Protein AF-A0A258Z1S8-F1 (afdb_monomer_lite)

Secondary structure (DSSP, 8-state):
-HHHHT--HHHHHHHHHHHHHHHHTT--TTTSSSHHHHHHHHHHHHTT--S-HHHHH--

Foldseek 3Di:
DCVVVVHDPVLVVVLVVLLVVCVVVVDDCVPDPCPSVVVSVVVCVVVVGPDHPVVVPDD

pLDDT: mean 85.2, std 13.17, range [41.38, 96.62]

Structure (mmCIF, N/CA/C/O backbone):
data_AF-A0A258Z1S8-F1
#
_entry.id   AF-A0A258Z1S8-F1
#
loop_
_atom_site.group_PDB
_atom_site.id
_atom_site.type_symbol
_atom_site.label_atom_id
_atom_site.label_alt_id
_atom_site.label_comp_id
_atom_site.label_asym_id
_atom_site.label_entity_id
_atom_site.label_seq_id
_atom_site.pdbx_PDB_ins_code
_atom_site.Cartn_x
_atom_site.Cartn_y
_atom_site.Cartn_z
_atom_site.occupancy
_atom_site.B_iso_or_equiv
_atom_site.auth_seq_i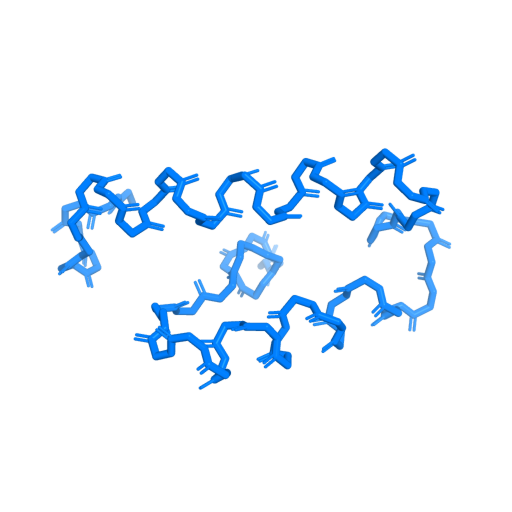d
_atom_site.auth_comp_id
_atom_site.auth_asym_id
_atom_site.auth_atom_id
_atom_site.pdbx_PDB_model_num
ATOM 1 N N . MET A 1 1 ? 3.274 -1.960 14.391 1.00 50.38 1 MET A N 1
ATOM 2 C CA . MET A 1 1 ? 2.013 -2.739 14.263 1.00 50.38 1 MET A CA 1
ATOM 3 C C . MET A 1 1 ? 0.807 -1.811 14.378 1.00 50.38 1 MET A C 1
ATOM 5 O O . MET A 1 1 ? 0.946 -0.787 15.029 1.00 50.38 1 MET A O 1
ATOM 9 N N . ALA A 1 2 ? -0.343 -2.150 13.782 1.00 56.56 2 ALA A N 1
ATOM 10 C CA . ALA A 1 2 ? -1.562 -1.322 13.680 1.00 56.56 2 ALA A CA 1
ATOM 11 C C . ALA A 1 2 ? -1.915 -0.483 14.933 1.00 56.56 2 ALA A C 1
ATOM 13 O O . ALA A 1 2 ? -2.068 0.733 14.844 1.00 56.56 2 ALA A O 1
ATOM 14 N N . ASN A 1 3 ? -1.904 -1.099 16.124 1.00 51.38 3 ASN A N 1
ATOM 15 C CA . ASN A 1 3 ? -2.178 -0.418 17.402 1.00 51.38 3 ASN A CA 1
ATOM 16 C C . ASN A 1 3 ? -1.155 0.663 17.793 1.00 51.38 3 ASN A C 1
ATOM 18 O O . ASN A 1 3 ? -1.476 1.551 18.574 1.00 51.38 3 ASN A O 1
ATOM 22 N N . GLN A 1 4 ? 0.075 0.602 17.281 1.00 58.66 4 GLN A N 1
ATOM 23 C CA . GLN A 1 4 ? 1.114 1.609 17.539 1.00 58.66 4 GLN A CA 1
ATOM 24 C C . GLN A 1 4 ? 0.969 2.841 16.638 1.00 58.66 4 GLN A C 1
ATOM 26 O O . GLN A 1 4 ? 1.609 3.853 16.899 1.00 58.66 4 GLN A O 1
ATOM 31 N N . LEU A 1 5 ? 0.153 2.751 15.584 1.00 63.44 5 LEU A N 1
ATOM 32 C CA . LEU A 1 5 ? -0.069 3.826 14.615 1.00 63.44 5 LEU A CA 1
ATOM 33 C C . LEU A 1 5 ? -1.493 4.404 14.686 1.00 63.44 5 LEU A C 1
ATOM 35 O O . LEU A 1 5 ? -1.798 5.358 13.982 1.00 63.44 5 LEU A O 1
ATOM 39 N N . GLY A 1 6 ? -2.346 3.872 15.571 1.00 70.31 6 GLY A N 1
ATOM 40 C CA . GLY A 1 6 ? -3.718 4.351 15.767 1.00 70.31 6 GLY A CA 1
ATOM 41 C C . GLY A 1 6 ? -4.679 3.973 14.638 1.00 70.31 6 GLY A C 1
ATOM 42 O O . GLY A 1 6 ? -5.732 4.588 14.515 1.00 70.31 6 GLY A O 1
ATOM 43 N N . HIS A 1 7 ? -4.319 2.990 13.810 1.00 80.31 7 HIS A N 1
ATOM 44 C CA . HIS A 1 7 ? -5.153 2.539 12.698 1.00 80.31 7 HIS A CA 1
ATOM 45 C C . HIS A 1 7 ? -6.209 1.553 13.188 1.00 80.31 7 HIS A C 1
ATOM 47 O O . HIS A 1 7 ? -5.946 0.734 14.077 1.00 80.31 7 HIS A O 1
ATOM 53 N N . THR A 1 8 ? -7.393 1.597 12.583 1.00 85.88 8 THR A N 1
ATOM 54 C CA . THR A 1 8 ? -8.403 0.564 12.812 1.00 85.88 8 THR A CA 1
ATOM 55 C C . THR A 1 8 ? -8.009 -0.730 12.091 1.00 85.88 8 THR A C 1
ATOM 57 O O . THR A 1 8 ? -7.182 -0.731 11.178 1.00 85.88 8 THR A O 1
ATOM 60 N N . GLN A 1 9 ? -8.591 -1.862 12.496 1.00 85.62 9 GLN A N 1
ATOM 61 C CA . GLN A 1 9 ? -8.391 -3.120 11.762 1.00 85.62 9 GLN A CA 1
ATOM 62 C C . GLN A 1 9 ? -8.917 -3.023 10.325 1.00 85.62 9 GLN A C 1
ATOM 64 O O . GLN A 1 9 ? -8.306 -3.587 9.420 1.00 85.62 9 GLN A O 1
ATOM 69 N N . ASP A 1 10 ? -9.999 -2.272 10.121 1.00 87.81 10 ASP A N 1
ATOM 70 C CA . ASP A 1 10 ? -10.583 -2.046 8.801 1.00 87.81 10 ASP A CA 1
ATOM 71 C C . ASP A 1 10 ? -9.637 -1.242 7.901 1.00 87.81 10 ASP A C 1
ATOM 73 O O . ASP A 1 10 ? -9.500 -1.568 6.724 1.00 87.81 10 ASP A O 1
ATOM 77 N N . ASP A 1 11 ? -8.917 -0.260 8.454 1.00 88.88 11 ASP A N 1
ATOM 78 C CA . ASP A 1 11 ? -7.904 0.493 7.706 1.00 88.88 11 ASP A CA 1
ATOM 79 C C . ASP A 1 11 ? -6.762 -0.414 7.235 1.00 88.88 11 ASP A C 1
ATOM 81 O O . ASP A 1 11 ? -6.349 -0.355 6.079 1.00 88.88 11 ASP A O 1
ATOM 85 N N . GLU A 1 12 ? -6.254 -1.282 8.112 1.00 88.56 12 GLU A N 1
ATOM 86 C CA . GLU A 1 12 ? -5.179 -2.216 7.755 1.00 88.56 12 GLU A CA 1
ATOM 87 C C . GLU A 1 12 ? -5.653 -3.261 6.739 1.00 88.56 12 GLU A C 1
ATOM 89 O O . GLU A 1 12 ? -4.908 -3.614 5.824 1.00 88.56 12 GLU A O 1
ATOM 94 N N . LEU A 1 13 ? -6.901 -3.723 6.852 1.00 90.75 13 LEU A N 1
ATOM 95 C CA . LEU A 1 13 ? -7.497 -4.623 5.870 1.00 90.75 13 LEU A CA 1
ATOM 96 C C . LEU A 1 13 ? -7.668 -3.931 4.513 1.00 90.75 13 LEU A C 1
ATOM 98 O O . LEU A 1 13 ? -7.357 -4.532 3.487 1.00 90.75 13 LEU A O 1
ATOM 102 N N . ALA A 1 14 ? -8.114 -2.673 4.490 1.00 91.56 14 ALA A N 1
ATOM 103 C CA . ALA A 1 14 ? -8.239 -1.889 3.266 1.00 91.56 14 ALA A CA 1
ATOM 104 C C . ALA A 1 14 ? -6.873 -1.649 2.604 1.00 91.56 14 ALA A C 1
ATOM 106 O O . ALA A 1 14 ? -6.746 -1.797 1.388 1.00 91.56 14 ALA A O 1
ATOM 107 N N . LEU A 1 15 ? -5.843 -1.342 3.399 1.00 91.62 15 LEU A N 1
ATOM 108 C CA . LEU A 1 15 ? -4.467 -1.206 2.924 1.00 91.62 15 LEU A CA 1
ATOM 109 C C . LEU A 1 15 ? -3.940 -2.513 2.317 1.00 91.62 15 LEU A C 1
ATOM 111 O O . LEU A 1 15 ? -3.426 -2.497 1.201 1.00 91.62 15 LEU A O 1
ATOM 115 N N . LEU A 1 16 ? -4.112 -3.646 3.006 1.00 92.75 16 LEU A N 1
ATOM 116 C CA . LEU A 1 16 ? -3.725 -4.968 2.497 1.00 92.75 16 LEU A CA 1
ATOM 117 C C . LEU A 1 16 ? -4.499 -5.349 1.233 1.00 92.75 16 LEU A C 1
ATOM 119 O O . LEU A 1 16 ? -3.930 -5.929 0.309 1.00 92.75 16 LEU A O 1
ATOM 123 N N . PHE A 1 17 ? -5.786 -5.012 1.180 1.00 93.88 17 PHE A N 1
ATOM 124 C CA . PHE A 1 17 ? -6.627 -5.265 0.018 1.00 93.88 17 PHE A CA 1
ATOM 125 C C . PHE A 1 17 ? -6.150 -4.474 -1.202 1.00 93.88 17 PHE A C 1
ATOM 127 O O . PHE A 1 17 ? -5.965 -5.058 -2.268 1.00 93.88 17 PHE A O 1
ATOM 134 N N . ILE A 1 18 ? -5.906 -3.168 -1.048 1.00 93.38 18 ILE A N 1
ATOM 135 C CA . ILE A 1 18 ? -5.361 -2.321 -2.117 1.00 93.38 18 ILE A CA 1
ATOM 136 C C . ILE A 1 18 ? -4.009 -2.866 -2.577 1.00 93.38 18 ILE A C 1
ATOM 138 O O . ILE A 1 18 ? -3.818 -3.076 -3.770 1.00 93.38 18 ILE A O 1
ATOM 142 N N . HIS A 1 19 ? -3.110 -3.155 -1.640 1.00 93.81 19 HIS A N 1
ATOM 143 C CA . HIS A 1 19 ? -1.779 -3.680 -1.921 1.00 93.81 19 HIS A CA 1
ATOM 144 C C . HIS A 1 19 ? -1.825 -4.984 -2.733 1.00 93.81 19 HIS A C 1
ATOM 146 O O . HIS A 1 19 ? -1.250 -5.077 -3.818 1.00 93.81 19 HIS A O 1
ATOM 152 N N . GLY A 1 20 ? -2.594 -5.971 -2.264 1.00 93.94 20 GLY A N 1
ATOM 153 C CA . GLY A 1 20 ? -2.782 -7.233 -2.978 1.00 93.94 20 GLY A CA 1
ATOM 154 C C . GLY A 1 20 ? -3.451 -7.050 -4.343 1.00 93.94 20 GLY A C 1
ATOM 155 O O . GLY A 1 20 ? -3.078 -7.714 -5.306 1.00 93.94 20 GLY A O 1
ATOM 156 N N . MET A 1 21 ? -4.402 -6.121 -4.466 1.00 96.12 21 MET A N 1
ATOM 157 C CA . MET A 1 21 ? -5.046 -5.808 -5.743 1.00 96.12 21 MET A CA 1
ATOM 158 C C . MET A 1 21 ? -4.057 -5.220 -6.757 1.00 96.12 21 MET A C 1
ATOM 160 O O . MET A 1 21 ? -4.105 -5.598 -7.925 1.00 96.12 21 MET A O 1
ATOM 164 N N . LEU A 1 22 ? -3.150 -4.332 -6.338 1.00 95.06 22 LEU A N 1
ATOM 165 C CA . LEU A 1 22 ? -2.124 -3.783 -7.229 1.00 95.06 22 LEU A CA 1
ATOM 166 C C . LEU A 1 22 ? -1.166 -4.883 -7.715 1.00 95.06 22 LEU A C 1
ATOM 168 O O . LEU A 1 22 ? -0.887 -4.944 -8.913 1.00 95.06 22 LEU A O 1
ATOM 172 N N . HIS A 1 23 ? -0.772 -5.810 -6.837 1.00 95.56 23 HIS A N 1
ATOM 173 C CA . HIS A 1 23 ? -0.008 -6.997 -7.235 1.00 95.56 23 HIS A CA 1
ATOM 174 C C . HIS A 1 23 ? -0.731 -7.857 -8.272 1.00 95.56 23 HIS A C 1
ATOM 176 O O . HIS A 1 23 ? -0.138 -8.262 -9.271 1.00 95.56 23 HIS A O 1
ATOM 182 N N . LEU A 1 24 ? -2.034 -8.093 -8.096 1.00 96.62 24 LEU A N 1
ATOM 183 C CA . LEU A 1 24 ? -2.838 -8.833 -9.075 1.00 96.62 24 LEU A CA 1
ATOM 184 C C . LEU A 1 24 ? -2.959 -8.112 -10.426 1.00 96.62 24 LEU A C 1
ATOM 186 O O . LEU A 1 24 ? -3.146 -8.764 -11.451 1.00 96.62 24 LEU A O 1
ATOM 190 N N . LEU A 1 25 ? -2.838 -6.784 -10.442 1.00 95.88 25 LEU A N 1
ATOM 191 C CA . LEU A 1 25 ? -2.791 -5.976 -11.663 1.00 95.88 25 LEU A CA 1
ATOM 192 C C . LEU A 1 25 ? -1.395 -5.942 -12.311 1.00 95.88 25 LEU A C 1
ATOM 194 O O . LEU A 1 25 ? -1.232 -5.309 -13.353 1.00 95.88 25 LEU A O 1
ATOM 198 N N . GLY A 1 26 ? -0.410 -6.635 -11.733 1.00 95.12 26 GLY A N 1
ATOM 199 C CA . GLY A 1 26 ? 0.950 -6.748 -12.260 1.00 95.12 26 GLY A CA 1
ATOM 200 C C . GLY A 1 26 ? 1.905 -5.648 -11.799 1.00 95.12 26 GLY A C 1
ATOM 201 O O . GLY A 1 26 ? 2.999 -5.546 -12.346 1.00 95.12 26 GLY A O 1
ATOM 202 N N . MET A 1 27 ? 1.510 -4.828 -10.823 1.00 94.56 27 MET A N 1
ATOM 203 C CA . MET A 1 27 ? 2.416 -3.878 -10.178 1.00 94.56 27 MET A CA 1
ATOM 204 C C . MET A 1 27 ? 3.219 -4.589 -9.089 1.00 94.56 27 MET A C 1
ATOM 206 O O . MET A 1 27 ? 2.675 -5.380 -8.320 1.00 94.56 27 MET A O 1
ATOM 210 N N . ASP A 1 28 ? 4.514 -4.318 -9.019 1.00 93.94 28 ASP A N 1
ATOM 211 C CA . ASP A 1 28 ? 5.407 -4.986 -8.080 1.00 93.94 28 ASP A CA 1
ATOM 212 C C . ASP A 1 28 ? 6.430 -3.991 -7.546 1.00 93.94 28 ASP A C 1
ATOM 214 O O . ASP A 1 28 ? 7.421 -3.689 -8.200 1.00 93.94 28 ASP A O 1
ATOM 218 N N . HIS A 1 29 ? 6.204 -3.504 -6.329 1.00 91.75 29 HIS A N 1
ATOM 219 C CA . HIS A 1 29 ? 7.059 -2.498 -5.707 1.00 91.75 29 HIS A CA 1
ATOM 220 C C . HIS A 1 29 ? 8.492 -2.975 -5.404 1.00 91.75 29 HIS A C 1
ATOM 222 O O . HIS A 1 29 ? 9.302 -2.174 -4.928 1.00 91.75 29 HIS A O 1
ATOM 228 N N . GLU A 1 30 ? 8.797 -4.269 -5.549 1.00 90.31 30 GLU A N 1
ATOM 229 C CA . GLU A 1 30 ? 10.156 -4.800 -5.388 1.00 90.31 30 GLU A CA 1
ATOM 230 C C . GLU A 1 30 ? 10.972 -4.701 -6.681 1.00 90.31 30 GLU A C 1
ATOM 232 O O . GLU A 1 30 ? 12.201 -4.614 -6.624 1.00 90.31 30 GLU A O 1
ATOM 237 N N . THR A 1 31 ? 10.305 -4.699 -7.839 1.00 91.81 31 THR A N 1
ATOM 238 C CA . THR A 1 31 ? 10.956 -4.738 -9.158 1.00 91.81 31 THR A CA 1
ATOM 239 C C . THR A 1 31 ? 10.608 -3.554 -10.057 1.00 91.81 31 THR A C 1
ATOM 241 O O . THR A 1 31 ? 11.343 -3.273 -11.007 1.00 91.81 31 THR A O 1
ATOM 244 N N . ASP A 1 32 ? 9.522 -2.840 -9.760 1.00 90.88 32 ASP A N 1
ATOM 245 C CA . ASP A 1 32 ? 9.100 -1.645 -10.478 1.00 90.88 32 ASP A CA 1
ATOM 246 C C . ASP A 1 32 ? 9.911 -0.401 -10.082 1.00 90.88 32 ASP A C 1
ATOM 248 O O . ASP A 1 32 ? 10.675 -0.375 -9.115 1.00 90.88 32 ASP A O 1
ATOM 252 N N . ASN A 1 33 ? 9.747 0.678 -1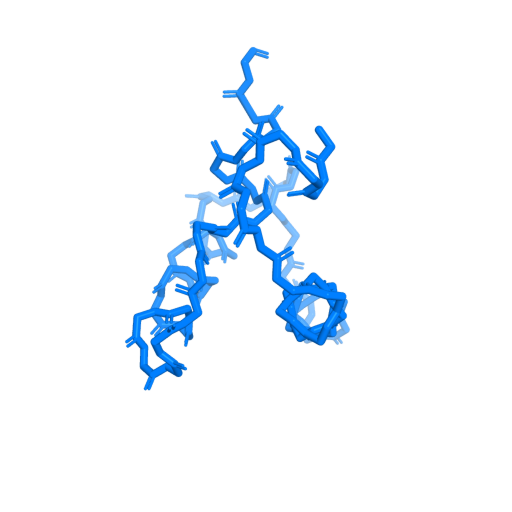0.850 1.00 92.12 33 ASN A N 1
ATOM 253 C CA . ASN A 1 33 ? 10.457 1.939 -10.616 1.00 92.12 33 ASN A CA 1
ATOM 254 C C . ASN A 1 33 ? 9.754 2.846 -9.583 1.00 92.12 33 ASN A C 1
ATOM 256 O O . ASN A 1 33 ? 9.854 4.073 -9.659 1.00 92.12 33 ASN A O 1
ATOM 260 N N . GLY A 1 34 ? 9.020 2.272 -8.627 1.00 91.31 34 GLY A N 1
ATOM 261 C CA . GLY A 1 34 ? 8.189 2.992 -7.660 1.00 91.31 34 GLY A CA 1
ATOM 262 C C . GLY A 1 34 ? 6.771 3.287 -8.158 1.00 91.31 34 GLY A C 1
ATOM 263 O O . GLY A 1 34 ? 6.079 4.133 -7.589 1.00 91.31 34 GLY A O 1
ATOM 264 N N . GLU A 1 35 ? 6.323 2.607 -9.209 1.00 94.56 35 GLU A N 1
ATOM 265 C CA . GLU A 1 35 ? 5.006 2.803 -9.821 1.00 94.56 35 GLU A CA 1
ATOM 266 C C . GLU A 1 35 ? 3.894 2.384 -8.859 1.00 94.56 35 GLU A C 1
ATOM 268 O O . GLU A 1 35 ? 2.979 3.168 -8.583 1.00 94.56 35 GLU A O 1
ATOM 273 N N . MET A 1 36 ? 4.024 1.197 -8.260 1.00 94.62 36 MET A N 1
ATOM 274 C CA . MET A 1 36 ? 3.097 0.703 -7.249 1.00 94.62 36 MET A CA 1
ATOM 275 C C . MET A 1 36 ? 3.026 1.639 -6.045 1.00 94.62 36 MET A C 1
ATOM 277 O O . MET A 1 36 ? 1.934 1.908 -5.552 1.00 94.62 36 MET A O 1
ATOM 281 N N . ARG A 1 37 ? 4.164 2.201 -5.608 1.00 93.06 37 ARG A N 1
ATOM 282 C CA . ARG A 1 37 ? 4.211 3.162 -4.493 1.00 93.06 37 ARG A CA 1
ATOM 283 C C . ARG A 1 37 ? 3.349 4.387 -4.777 1.00 93.06 37 ARG A C 1
ATOM 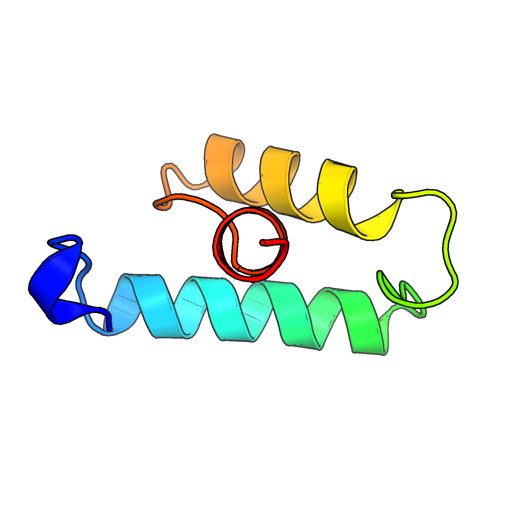285 O O . ARG A 1 37 ? 2.549 4.780 -3.932 1.00 93.06 37 ARG A O 1
ATOM 292 N N . VAL A 1 38 ? 3.493 4.971 -5.967 1.00 93.38 38 VAL A N 1
ATOM 293 C CA . VAL A 1 38 ? 2.708 6.143 -6.376 1.00 93.38 38 VAL A CA 1
ATOM 294 C C . VAL A 1 38 ? 1.218 5.803 -6.437 1.00 93.38 38 VAL A C 1
ATOM 296 O O . VAL A 1 38 ? 0.394 6.584 -5.962 1.00 93.38 38 VAL A O 1
ATOM 299 N N . GLN A 1 39 ? 0.853 4.635 -6.973 1.00 94.25 39 GLN A N 1
ATOM 300 C CA . GLN A 1 39 ? -0.549 4.209 -7.029 1.00 94.25 39 GLN A CA 1
ATOM 301 C C . GLN A 1 39 ? -1.145 3.963 -5.636 1.00 94.25 39 GLN A C 1
ATOM 303 O O . GLN A 1 39 ? -2.258 4.415 -5.359 1.00 94.25 39 GLN A O 1
ATOM 308 N N . GLU A 1 40 ? -0.399 3.317 -4.739 1.00 92.81 40 GLU A N 1
ATOM 309 C CA . GLU A 1 40 ? -0.799 3.121 -3.345 1.00 92.81 40 GLU A CA 1
ATOM 310 C C . GLU A 1 40 ? -1.041 4.468 -2.649 1.00 92.81 40 GLU A C 1
ATOM 312 O O . GLU A 1 40 ? -2.091 4.664 -2.040 1.00 92.81 40 GLU A O 1
ATOM 317 N N . GLU A 1 41 ? -0.128 5.436 -2.795 1.00 91.69 41 GLU A N 1
ATOM 318 C CA . GLU A 1 41 ? -0.281 6.776 -2.212 1.00 91.69 41 GLU A CA 1
ATOM 319 C C . GLU A 1 41 ? -1.513 7.523 -2.740 1.00 91.69 41 GLU A C 1
ATOM 321 O O . GLU A 1 41 ? -2.216 8.186 -1.971 1.00 91.69 41 GLU A O 1
ATOM 326 N N . LEU A 1 42 ? -1.802 7.420 -4.040 1.00 93.19 42 LEU A N 1
ATOM 327 C CA . LEU A 1 42 ? -2.982 8.040 -4.645 1.00 93.19 42 LEU A CA 1
ATOM 328 C C . LEU A 1 42 ? -4.281 7.438 -4.098 1.00 93.19 42 LEU A C 1
ATOM 330 O O . LEU A 1 42 ? -5.207 8.180 -3.763 1.00 93.19 42 LEU A O 1
ATOM 334 N N . LEU A 1 43 ? -4.352 6.110 -3.981 1.00 92.19 43 LEU A N 1
ATOM 335 C CA . LEU A 1 43 ? -5.523 5.409 -3.452 1.00 92.19 43 LEU A CA 1
ATOM 336 C C . LEU A 1 43 ? -5.722 5.693 -1.965 1.00 92.19 43 LEU A C 1
ATOM 338 O O . LEU A 1 43 ? -6.835 6.011 -1.545 1.00 92.19 43 LEU A O 1
ATOM 342 N N . VAL A 1 44 ? -4.641 5.673 -1.188 1.00 91.19 44 VAL A N 1
ATOM 343 C CA . VAL A 1 44 ? -4.663 6.012 0.234 1.00 91.19 44 VAL A CA 1
ATOM 344 C C . VAL A 1 44 ? -5.205 7.425 0.4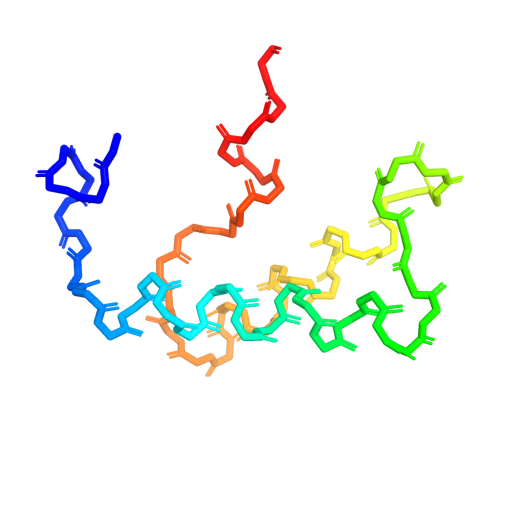51 1.00 91.19 44 VAL A C 1
ATOM 346 O O . VAL A 1 44 ? -6.149 7.612 1.218 1.00 91.19 44 VAL A O 1
ATOM 349 N N . ARG A 1 45 ? -4.695 8.419 -0.294 1.00 89.12 45 ARG A N 1
ATOM 350 C CA . ARG A 1 45 ? -5.190 9.807 -0.228 1.00 89.12 45 ARG A CA 1
ATOM 351 C C . ARG A 1 45 ? -6.650 9.925 -0.654 1.00 89.12 45 ARG A C 1
ATOM 353 O O . ARG A 1 45 ? -7.404 10.666 -0.032 1.00 89.12 45 ARG A O 1
ATOM 360 N N . LYS A 1 46 ? -7.056 9.210 -1.706 1.00 92.12 46 LYS A N 1
ATOM 361 C CA . LYS A 1 46 ? -8.430 9.244 -2.229 1.00 92.12 46 LYS A CA 1
ATOM 362 C C . LYS A 1 46 ? -9.447 8.681 -1.235 1.00 92.12 46 LYS A C 1
ATOM 364 O O . LYS A 1 46 ? -10.571 9.172 -1.180 1.00 92.12 46 LYS A O 1
ATOM 369 N N . HIS A 1 47 ? -9.059 7.659 -0.481 1.00 88.00 47 HIS A N 1
ATOM 370 C CA . HIS A 1 47 ? -9.926 6.980 0.479 1.00 88.00 47 HIS A CA 1
ATOM 371 C C . HIS A 1 47 ? -9.724 7.456 1.924 1.00 88.00 47 HIS A C 1
ATOM 373 O O . HIS A 1 47 ? -10.315 6.878 2.830 1.00 88.00 47 HIS A O 1
ATOM 379 N N . SER A 1 48 ? -8.933 8.518 2.137 1.00 88.25 48 SER A N 1
ATOM 380 C CA . SER A 1 48 ? -8.566 9.035 3.465 1.00 88.25 48 SER A CA 1
ATOM 381 C C . SER A 1 48 ? -8.019 7.948 4.396 1.00 88.25 48 SER A C 1
ATOM 383 O O . SER A 1 48 ? -8.231 7.993 5.607 1.00 88.25 48 SER A O 1
ATOM 385 N N . LEU A 1 49 ? -7.333 6.964 3.813 1.00 87.44 49 LEU A N 1
ATOM 386 C CA . LEU A 1 49 ? -6.702 5.881 4.549 1.00 87.44 49 LEU A CA 1
ATOM 387 C C . LEU A 1 49 ? -5.397 6.376 5.189 1.00 87.44 49 LEU A C 1
ATOM 389 O O . LEU A 1 49 ? -4.814 7.378 4.753 1.00 87.44 49 LEU A O 1
ATOM 393 N N . PRO A 1 50 ? -4.916 5.681 6.225 1.00 83.31 50 PRO A N 1
ATOM 394 C CA . PRO A 1 50 ? -3.603 5.947 6.783 1.00 83.31 50 PRO A CA 1
ATOM 395 C C . PRO A 1 50 ? -2.465 5.576 5.820 1.00 83.31 50 PRO A C 1
ATOM 397 O O . PRO A 1 50 ? -2.686 4.995 4.762 1.00 83.31 50 PRO A O 1
ATOM 400 N N . LEU A 1 51 ? -1.228 5.916 6.203 1.00 81.50 51 LEU A N 1
ATOM 401 C CA . LEU A 1 51 ? -0.022 5.727 5.385 1.00 81.50 51 LEU A CA 1
ATOM 402 C C . LEU A 1 51 ? 0.055 4.339 4.729 1.00 81.50 51 LEU A C 1
ATOM 404 O O . LEU A 1 51 ? -0.220 3.320 5.368 1.00 81.50 51 LEU A O 1
ATOM 408 N N . SER A 1 52 ? 0.486 4.327 3.464 1.00 82.06 52 SER A N 1
ATOM 409 C CA . SER A 1 52 ? 0.573 3.116 2.649 1.00 82.06 52 SER A CA 1
ATOM 410 C C . SER A 1 52 ? 1.565 2.097 3.218 1.00 82.06 52 SER A C 1
ATOM 412 O O . SER A 1 52 ? 2.461 2.436 4.000 1.00 82.06 52 SER A O 1
ATOM 414 N N . LEU A 1 53 ? 1.400 0.828 2.840 1.00 83.25 53 LEU A N 1
ATOM 415 C CA . LEU A 1 53 ? 2.233 -0.254 3.366 1.00 83.25 53 LEU A CA 1
ATOM 416 C C . LEU A 1 53 ? 3.679 -0.110 2.898 1.00 83.25 53 LEU A C 1
ATOM 418 O O . LEU A 1 53 ? 4.584 -0.232 3.720 1.00 83.25 53 LEU A O 1
ATOM 422 N N . ILE A 1 54 ? 3.895 0.255 1.631 1.00 82.88 54 ILE A N 1
ATOM 423 C CA . ILE A 1 54 ? 5.241 0.422 1.060 1.00 82.88 54 ILE A CA 1
ATOM 424 C C . ILE A 1 54 ? 6.028 1.532 1.776 1.00 82.88 54 ILE A C 1
ATOM 426 O O . ILE A 1 54 ? 7.228 1.397 2.015 1.00 82.88 54 ILE A O 1
ATOM 430 N N . VAL A 1 55 ? 5.362 2.627 2.160 1.00 80.12 55 VAL A N 1
ATOM 431 C CA . VAL A 1 55 ? 5.998 3.747 2.881 1.00 80.12 55 VAL A CA 1
ATOM 432 C C . VAL A 1 55 ? 6.378 3.355 4.316 1.00 80.12 55 VAL A C 1
ATOM 434 O O . VAL A 1 55 ? 7.290 3.941 4.894 1.00 80.12 55 VAL A O 1
ATOM 437 N N . AR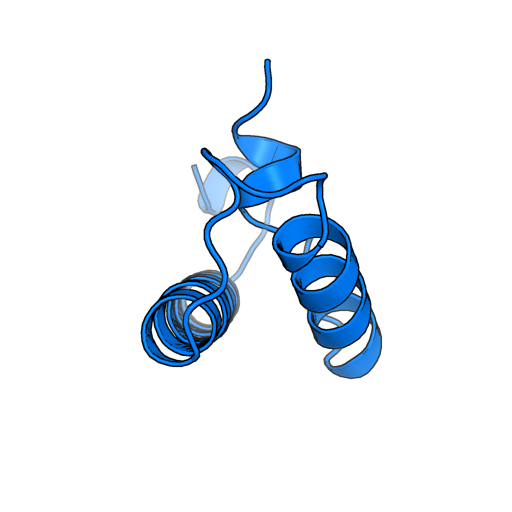G A 1 56 ? 5.709 2.353 4.900 1.00 74.44 56 ARG A N 1
ATOM 438 C CA . ARG A 1 56 ? 5.965 1.873 6.270 1.00 74.44 56 ARG A CA 1
ATOM 439 C C . ARG A 1 56 ? 7.067 0.814 6.339 1.00 74.44 56 ARG A C 1
ATOM 441 O O . ARG A 1 56 ? 7.638 0.638 7.413 1.00 74.44 56 ARG A O 1
ATOM 4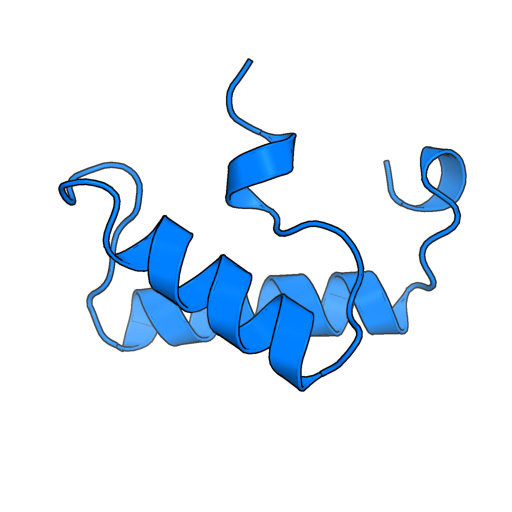48 N N . THR A 1 57 ? 7.328 0.086 5.252 1.00 67.00 57 THR A N 1
ATOM 449 C CA . THR A 1 57 ? 8.250 -1.065 5.233 1.00 67.00 57 THR A CA 1
ATOM 450 C C . THR A 1 57 ? 9.630 -0.764 4.656 1.00 67.00 57 THR A C 1
ATOM 452 O O . THR A 1 57 ? 10.551 -1.527 4.933 1.00 67.00 57 THR A O 1
ATOM 455 N N . GLN A 1 58 ? 9.817 0.330 3.911 1.00 54.75 58 GLN A N 1
ATOM 456 C CA . GLN A 1 58 ? 11.153 0.747 3.472 1.00 54.75 58 GLN A CA 1
ATOM 457 C C . GLN A 1 58 ? 11.854 1.588 4.546 1.00 54.75 58 GLN A C 1
ATOM 459 O O . GLN A 1 58 ? 11.758 2.816 4.566 1.00 54.75 58 GLN A O 1
ATOM 464 N N . GLY A 1 59 ? 12.552 0.877 5.435 1.00 41.38 59 GLY A N 1
ATOM 465 C CA . GLY A 1 59 ? 13.643 1.358 6.282 1.00 41.38 59 GLY A CA 1
ATOM 466 C C . GLY A 1 59 ? 14.899 0.535 6.033 1.00 41.38 59 GLY A C 1
ATOM 467 O O . GLY A 1 59 ? 14.749 -0.657 5.684 1.00 41.38 59 GLY A O 1
#

Sequence (59 aa):
MANQLGHTQDDELALLFIHGMLHLLGMDHETDNGEMRVQEELLVRKHSLPLSLIVRTQG

Radius of gyration: 11.12 Å; chains: 1; bounding box: 24×19×30 Å